Protein AF-A0A8C5L5F5-F1 (afdb_monomer_lite)

Radius of gyration: 27.74 Å; chains: 1; bounding box: 56×31×78 Å

Foldseek 3Di:
DDDDPVVVVVCVVVVNDDDDDPPPPPPPPPPPVPPPQWPPVVQVVVPADPQKTWGADPVPRQTKIARPPVQWIFSDGPPDPPTDIDHPPVVVVVVVVVPD

InterPro domains:
  IPR001202 WW domain [PF00397] (48-75)
  IPR001202 WW domain [PS50020] (46-80)
  IPR001202 WW domain [SM00456] (47-80)
  IPR036020 WW domain superfamily [SSF51045] (45-82)

Secondary structure (DSSP, 8-state):
-PPPHHHHHHHHTTT-----------------TT--SB-HHHHHHTTPPTTEEEEE-TTT--EEEEETTTTEEESS-TTSTT---EE-HHHHHHHHHTT-

Structure (mmCIF, N/CA/C/O backbone):
data_AF-A0A8C5L5F5-F1
#
_entry.id   AF-A0A8C5L5F5-F1
#
loop_
_atom_site.group_PDB
_atom_site.id
_atom_site.type_symbol
_atom_site.label_atom_id
_atom_site.label_alt_id
_atom_site.label_comp_id
_atom_site.label_asym_id
_atom_site.label_entity_id
_atom_site.label_seq_id
_atom_site.pdbx_PDB_ins_code
_atom_site.Cartn_x
_atom_site.Cartn_y
_atom_site.Cartn_z
_atom_site.occupancy
_atom_site.B_iso_or_equiv
_atom_site.auth_seq_id
_atom_site.auth_comp_id
_atom_site.auth_asym_id
_atom_site.auth_atom_id
_atom_site.pdbx_PDB_model_num
ATOM 1 N N . MET A 1 1 ? -41.555 -6.442 58.075 1.00 63.88 1 MET A N 1
ATOM 2 C CA . MET A 1 1 ? -41.488 -7.812 57.516 1.00 63.88 1 MET A CA 1
ATOM 3 C C . MET A 1 1 ? -41.147 -7.689 56.038 1.00 63.88 1 MET A C 1
ATOM 5 O O . MET A 1 1 ? -41.823 -6.899 55.386 1.00 63.88 1 MET A O 1
ATOM 9 N N . PRO A 1 2 ? -40.096 -8.352 55.522 1.00 78.31 2 PRO A N 1
ATOM 10 C CA . PRO A 1 2 ? -39.758 -8.274 54.102 1.00 78.31 2 PRO A CA 1
ATOM 11 C C . PRO A 1 2 ? -40.857 -8.928 53.254 1.00 78.31 2 PRO A C 1
ATOM 13 O O . PRO A 1 2 ? -41.470 -9.911 53.672 1.00 78.31 2 PRO A O 1
ATOM 16 N N . LEU A 1 3 ? -41.130 -8.357 52.079 1.00 79.12 3 LEU A N 1
ATOM 17 C CA . LEU A 1 3 ? -42.098 -8.922 51.141 1.00 79.12 3 LEU A CA 1
ATOM 18 C C . LEU A 1 3 ? -41.526 -10.203 50.504 1.00 79.12 3 LEU A C 1
ATOM 20 O O . LEU A 1 3 ? -40.337 -10.240 50.193 1.00 79.12 3 LEU A O 1
ATOM 24 N N . PRO A 1 4 ? -42.351 -11.236 50.259 1.00 83.75 4 PRO A N 1
ATOM 25 C CA . PRO A 1 4 ? -41.951 -12.395 49.466 1.00 83.75 4 PRO A CA 1
ATOM 26 C C . PRO A 1 4 ? -41.450 -11.991 48.071 1.00 83.75 4 PRO A C 1
ATOM 28 O O . PRO A 1 4 ? -42.072 -11.156 47.411 1.00 83.75 4 PRO A O 1
ATOM 31 N N . VAL A 1 5 ? -40.383 -12.637 47.590 1.00 76.75 5 VAL A N 1
ATOM 32 C CA . VAL A 1 5 ? -39.708 -12.313 46.314 1.00 76.75 5 VAL A CA 1
ATOM 33 C C . VAL A 1 5 ? -40.670 -12.254 45.119 1.00 76.75 5 VAL A C 1
ATOM 35 O O . VAL A 1 5 ? -40.624 -11.327 44.316 1.00 76.75 5 VAL A O 1
ATOM 38 N N . ALA A 1 6 ? -41.636 -13.176 45.058 1.00 79.62 6 ALA A N 1
ATOM 39 C CA . ALA A 1 6 ? -42.634 -13.216 43.991 1.00 79.62 6 ALA A CA 1
ATOM 40 C C . ALA A 1 6 ? -43.552 -11.978 43.980 1.00 79.62 6 ALA A C 1
ATOM 42 O O . ALA A 1 6 ? -43.990 -11.528 42.918 1.00 79.62 6 ALA A O 1
ATOM 43 N N . LEU A 1 7 ? -43.839 -11.405 45.156 1.00 81.75 7 LEU A N 1
ATOM 44 C CA . LEU A 1 7 ? -44.599 -10.162 45.270 1.00 81.75 7 LEU A CA 1
ATOM 45 C C . LEU A 1 7 ? -43.736 -8.952 44.906 1.00 81.75 7 LEU A C 1
ATOM 47 O O . LEU A 1 7 ? -44.241 -8.068 44.219 1.00 81.75 7 LEU A O 1
ATOM 51 N N . GLN A 1 8 ? -42.448 -8.933 45.267 1.00 83.00 8 GLN A N 1
ATOM 52 C CA . GLN A 1 8 ? -41.522 -7.876 44.839 1.00 83.00 8 GLN A CA 1
ATOM 53 C C . GLN A 1 8 ? -41.440 -7.769 43.314 1.00 83.00 8 GLN A C 1
ATOM 55 O O . GLN A 1 8 ? -41.663 -6.689 42.774 1.00 83.00 8 GLN A O 1
ATOM 60 N N . THR A 1 9 ? -41.242 -8.878 42.596 1.00 79.62 9 THR A N 1
ATOM 61 C CA . THR A 1 9 ? -41.175 -8.866 41.121 1.00 79.62 9 THR A CA 1
ATOM 62 C C . THR A 1 9 ? -42.471 -8.353 40.495 1.00 79.62 9 THR A C 1
ATOM 64 O O . THR A 1 9 ? -42.463 -7.561 39.553 1.00 79.62 9 THR A O 1
ATOM 67 N N . ARG A 1 10 ? -43.619 -8.781 41.031 1.00 84.00 10 ARG A N 1
ATOM 68 C CA . ARG A 1 10 ? -44.941 -8.437 40.491 1.00 84.00 10 ARG A CA 1
ATOM 69 C C . ARG A 1 10 ? -45.337 -6.986 40.781 1.00 84.00 10 ARG A C 1
ATOM 71 O O . ARG A 1 10 ? -46.023 -6.379 39.960 1.00 84.00 10 ARG A O 1
ATOM 78 N N . LEU A 1 11 ? -44.900 -6.431 41.913 1.00 84.69 11 LEU A N 1
ATOM 79 C CA . LEU A 1 11 ? -45.061 -5.016 42.261 1.00 84.69 11 LEU A CA 1
ATOM 80 C C . LEU A 1 11 ? -44.095 -4.124 41.467 1.00 84.69 11 LEU A C 1
ATOM 82 O O . LEU A 1 11 ? -44.523 -3.076 40.986 1.00 84.69 11 LEU A O 1
ATOM 86 N N . ALA A 1 12 ? -42.846 -4.555 41.260 1.00 81.94 12 ALA A N 1
ATOM 87 C CA . ALA A 1 12 ? -41.869 -3.867 40.411 1.00 81.94 12 ALA A CA 1
ATOM 88 C C . ALA A 1 12 ? -42.344 -3.792 38.951 1.00 81.94 12 ALA A C 1
ATOM 90 O O . ALA A 1 12 ? -42.408 -2.709 38.379 1.00 81.94 12 ALA A O 1
ATOM 91 N N . LYS A 1 13 ? -42.833 -4.906 38.383 1.00 81.12 13 LYS A N 1
ATOM 92 C CA . LYS A 1 13 ? -43.411 -4.951 37.023 1.00 81.12 13 LYS A CA 1
ATOM 93 C C . LYS A 1 13 ? -44.631 -4.038 36.836 1.00 81.12 13 LYS A C 1
ATOM 95 O O . LYS A 1 13 ? -44.957 -3.665 35.716 1.00 81.12 13 LYS A O 1
ATOM 100 N N . ARG A 1 14 ? -45.332 -3.698 37.922 1.00 83.81 14 ARG A N 1
ATOM 101 C CA . ARG A 1 14 ? -46.474 -2.767 37.919 1.00 83.81 14 ARG A CA 1
ATOM 102 C C . ARG A 1 14 ? -46.094 -1.337 38.319 1.00 83.81 14 ARG A C 1
ATOM 104 O O . ARG A 1 14 ? -46.989 -0.515 38.475 1.00 83.81 14 ARG A O 1
ATOM 111 N N . GLY A 1 15 ? -44.803 -1.046 38.500 1.00 76.25 15 GLY A N 1
ATOM 112 C CA . GLY A 1 15 ? -44.300 0.279 38.875 1.00 76.25 15 GLY A CA 1
ATOM 113 C C . GLY A 1 15 ? -44.662 0.718 40.299 1.00 76.25 15 GLY A C 1
ATOM 114 O O . GLY A 1 15 ? -44.624 1.906 40.602 1.00 76.25 15 GLY A O 1
ATOM 115 N N . ILE A 1 16 ? -45.050 -0.218 41.174 1.00 81.38 16 ILE A N 1
ATOM 116 C CA . ILE A 1 16 ? -45.504 0.074 42.547 1.00 81.38 16 ILE A CA 1
ATOM 117 C C . ILE A 1 16 ? -44.316 0.168 43.513 1.00 81.38 16 ILE A C 1
ATOM 119 O O . ILE A 1 16 ? -44.354 0.936 44.472 1.00 81.38 16 ILE A O 1
ATOM 123 N N . LEU A 1 17 ? -43.247 -0.591 43.261 1.00 71.62 17 LEU A N 1
ATOM 124 C CA . LEU A 1 17 ? -41.998 -0.464 44.006 1.00 71.62 17 LEU A CA 1
ATOM 125 C C . LEU A 1 17 ? -41.122 0.596 43.336 1.00 71.62 17 LEU A C 1
ATOM 127 O O . LEU A 1 17 ? -40.485 0.332 42.322 1.00 71.62 17 LEU A O 1
ATOM 131 N N . LYS A 1 18 ? -41.112 1.803 43.908 1.00 63.03 18 LYS A N 1
ATOM 132 C CA . LYS A 1 18 ? -40.076 2.803 43.639 1.00 63.03 18 LYS A CA 1
ATOM 133 C C . LYS A 1 18 ? -38.818 2.371 44.400 1.00 63.03 18 LYS A C 1
ATOM 135 O O . LYS A 1 18 ? -38.924 2.076 45.587 1.00 63.03 18 LYS A O 1
ATOM 140 N N . HIS A 1 19 ? -37.669 2.368 43.727 1.00 57.59 19 HIS A N 1
ATOM 141 C CA . HIS A 1 19 ? -36.331 2.062 44.263 1.00 57.59 19 HIS A CA 1
ATOM 142 C C . HIS A 1 19 ? -35.976 0.571 44.386 1.00 57.59 19 HIS A C 1
ATOM 144 O O . HIS A 1 19 ? -35.877 0.008 45.472 1.00 57.59 19 HIS A O 1
ATOM 150 N N . LEU A 1 20 ? -35.708 -0.050 43.244 1.00 52.38 20 LEU A N 1
ATOM 151 C CA . LEU A 1 20 ? -34.448 -0.767 43.065 1.00 52.38 20 LEU A CA 1
ATOM 152 C C . LEU A 1 20 ? -34.159 -0.662 41.572 1.00 52.38 20 LEU A C 1
ATOM 154 O O . LEU A 1 20 ? -34.706 -1.424 40.779 1.00 52.38 20 LEU A O 1
ATOM 158 N N . GLU A 1 21 ? -33.451 0.398 41.193 1.00 47.53 21 GLU A N 1
ATOM 159 C CA . GLU A 1 21 ? -32.870 0.504 39.860 1.00 47.53 21 GLU A CA 1
ATOM 160 C C . GLU A 1 21 ? -32.043 -0.771 39.658 1.00 47.53 21 GLU A C 1
ATOM 162 O O . GLU A 1 21 ? -31.120 -1.011 40.442 1.00 47.53 21 GLU A O 1
ATOM 167 N N . PRO A 1 22 ? -32.373 -1.653 38.697 1.00 48.16 22 PRO A N 1
ATOM 168 C CA . PRO A 1 22 ? -31.295 -2.406 38.100 1.00 48.16 22 PRO A CA 1
ATOM 169 C C . PRO A 1 22 ? -30.378 -1.332 37.517 1.00 48.16 22 PRO A C 1
ATOM 171 O O . PRO A 1 22 ? -30.803 -0.561 36.653 1.00 48.16 22 PRO A O 1
ATOM 174 N N . GLU A 1 23 ? -29.174 -1.222 38.082 1.00 49.66 23 GLU A N 1
ATOM 175 C CA . GLU A 1 23 ? -28.036 -0.604 37.405 1.00 49.66 23 GLU A CA 1
ATOM 176 C C . GLU A 1 23 ? -28.154 -0.967 35.922 1.00 49.66 23 GLU A C 1
ATOM 178 O O . GLU A 1 23 ? -28.454 -2.138 35.640 1.00 49.66 23 GLU A O 1
ATOM 183 N N . PRO A 1 24 ? -28.042 0.008 35.002 1.00 51.09 24 PRO A N 1
ATOM 184 C CA . PRO A 1 24 ? -28.148 -0.283 33.586 1.00 51.09 24 PRO A CA 1
ATOM 185 C C . PRO A 1 24 ? -27.236 -1.473 33.329 1.00 51.09 24 PRO A C 1
ATOM 187 O O . PRO A 1 24 ? -26.056 -1.441 33.670 1.00 51.09 24 PRO A O 1
ATOM 190 N N . GLU A 1 25 ? -27.816 -2.556 32.822 1.00 49.66 25 GLU A N 1
ATOM 191 C CA . GLU A 1 25 ? -27.060 -3.518 32.050 1.00 49.66 25 GLU A CA 1
ATOM 192 C C . GLU A 1 25 ? -26.239 -2.666 31.084 1.00 49.66 25 GLU A C 1
ATOM 194 O O . GLU A 1 25 ? -26.793 -2.029 30.190 1.00 49.66 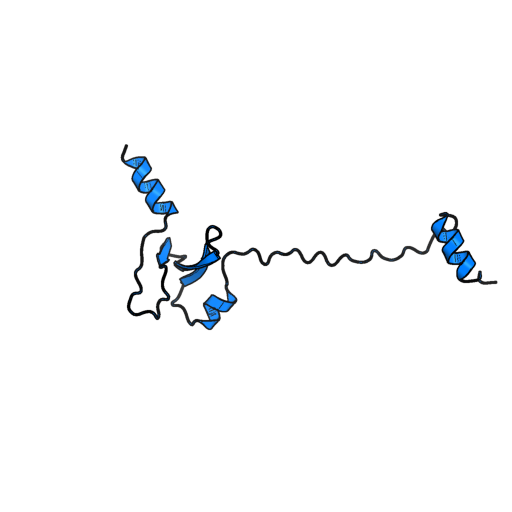25 GLU A O 1
ATOM 199 N N . GLU A 1 26 ? -24.948 -2.494 31.388 1.00 50.56 26 GLU A N 1
ATOM 200 C CA . GLU A 1 26 ? -23.995 -1.912 30.467 1.00 50.56 26 GLU A CA 1
ATOM 201 C C . GLU A 1 26 ? -24.083 -2.834 29.260 1.00 50.56 26 GLU A C 1
ATOM 203 O O . GLU A 1 26 ? -23.505 -3.922 29.239 1.00 50.56 26 GLU A O 1
ATOM 208 N N . GLU A 1 27 ? -24.911 -2.459 28.286 1.00 51.50 27 GLU A N 1
ATOM 209 C CA . GLU A 1 27 ? -24.760 -2.955 26.942 1.00 51.50 27 GLU A CA 1
ATOM 210 C C . GLU A 1 27 ? -23.307 -2.635 26.624 1.00 51.50 27 GLU A C 1
ATOM 212 O O . GLU A 1 27 ? -22.916 -1.474 26.482 1.00 51.50 27 GLU A O 1
ATOM 217 N N . ILE A 1 28 ? -22.478 -3.680 26.629 1.00 56.59 28 ILE A N 1
ATOM 218 C CA . ILE A 1 28 ? -21.144 -3.650 26.062 1.00 56.59 28 ILE A CA 1
ATOM 219 C C . ILE A 1 28 ? -21.410 -3.468 24.573 1.00 56.59 28 ILE A C 1
ATOM 221 O O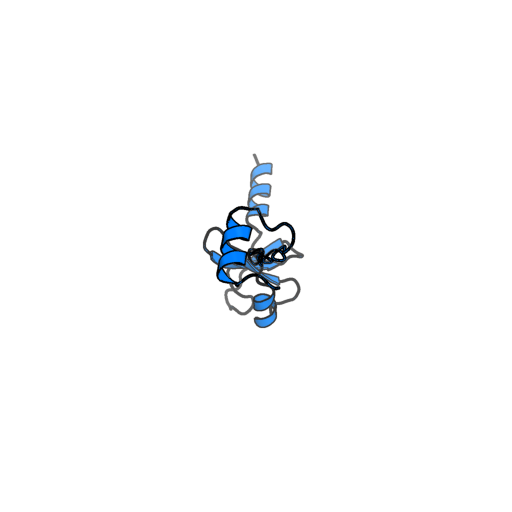 . ILE A 1 28 ? -21.468 -4.420 23.796 1.00 56.59 28 ILE A O 1
ATOM 225 N N . ILE A 1 29 ? -21.660 -2.216 24.204 1.00 43.75 29 ILE A N 1
ATOM 226 C CA . ILE A 1 29 ? -21.552 -1.689 22.864 1.00 43.75 29 ILE A CA 1
ATOM 227 C C . ILE A 1 29 ? -20.049 -1.745 22.626 1.00 43.75 29 ILE A C 1
ATOM 229 O O . ILE A 1 29 ? -19.340 -0.751 22.766 1.00 43.75 29 ILE A O 1
ATOM 233 N N . ALA A 1 30 ? -19.529 -2.946 22.372 1.00 53.09 30 ALA A N 1
ATOM 234 C CA . ALA A 1 30 ? -18.333 -3.058 21.576 1.00 53.09 30 ALA A CA 1
ATOM 235 C C . ALA A 1 30 ? -18.739 -2.432 20.244 1.00 53.09 30 ALA A C 1
ATOM 237 O O . ALA A 1 30 ? -19.344 -3.068 19.387 1.00 53.09 30 ALA A O 1
ATOM 238 N N . GLU A 1 31 ? -18.567 -1.113 20.185 1.00 49.12 31 GLU A N 1
ATOM 239 C CA . GLU A 1 31 ? -18.213 -0.384 18.996 1.00 49.12 31 GLU A CA 1
ATOM 240 C C . GLU A 1 31 ? -17.327 -1.332 18.194 1.00 49.12 31 GLU A C 1
ATOM 242 O O . GLU A 1 31 ? -16.182 -1.578 18.565 1.00 49.12 31 GLU A O 1
ATOM 247 N N . ASP A 1 32 ? -17.912 -1.943 17.166 1.00 59.25 32 ASP A N 1
ATOM 248 C CA . ASP A 1 32 ? -17.261 -2.813 16.187 1.00 59.25 32 ASP A CA 1
ATOM 249 C C . ASP A 1 32 ? -16.341 -1.936 15.316 1.00 59.25 32 ASP A C 1
ATOM 251 O O . ASP A 1 32 ? -16.438 -1.876 14.097 1.00 59.25 32 ASP A O 1
ATOM 255 N N . TYR A 1 33 ? -15.485 -1.148 15.971 1.00 56.16 33 TYR A N 1
ATOM 256 C CA . TYR A 1 33 ? -14.465 -0.280 15.395 1.00 56.16 33 TYR A CA 1
ATOM 257 C C . TYR A 1 33 ? -13.210 -1.102 15.066 1.00 56.16 33 TYR A C 1
ATOM 259 O O . TYR A 1 33 ? -12.090 -0.619 15.195 1.00 56.16 33 TYR A O 1
ATOM 267 N N . ASP A 1 34 ? -13.406 -2.340 14.611 1.00 59.03 34 ASP A N 1
ATOM 268 C CA . ASP A 1 34 ? -12.403 -3.115 13.874 1.00 59.03 34 ASP A CA 1
ATOM 269 C C . ASP A 1 34 ? -12.548 -2.903 12.351 1.00 59.03 34 ASP A C 1
ATOM 271 O O . ASP A 1 34 ? -11.892 -3.564 11.553 1.00 59.03 34 ASP A O 1
ATOM 275 N N . ASP A 1 35 ? -13.366 -1.935 11.925 1.00 60.81 35 ASP A N 1
ATOM 276 C CA . ASP A 1 35 ? -13.518 -1.509 10.526 1.00 60.81 35 ASP A CA 1
ATOM 277 C C . ASP A 1 35 ? -12.388 -0.553 10.071 1.00 60.81 35 ASP A C 1
ATOM 279 O O . ASP A 1 35 ? -12.557 0.265 9.160 1.00 60.81 35 ASP A O 1
ATOM 283 N N . ASP A 1 36 ? -11.216 -0.610 10.712 1.00 64.06 36 ASP A N 1
ATOM 284 C CA . ASP A 1 36 ? -10.035 0.086 10.212 1.00 64.06 36 ASP A CA 1
ATOM 285 C C . ASP A 1 36 ? -9.479 -0.745 9.039 1.00 64.06 36 ASP A C 1
ATOM 287 O O . ASP A 1 36 ? -9.038 -1.880 9.231 1.00 64.06 36 ASP A O 1
ATOM 291 N N . PRO A 1 37 ? -9.472 -0.232 7.792 1.00 66.00 37 PRO A N 1
ATOM 292 C CA . PRO A 1 37 ? -9.033 -1.008 6.628 1.00 66.00 37 PRO A CA 1
ATOM 293 C C . PRO A 1 37 ? -7.545 -1.393 6.693 1.00 66.00 37 PRO A C 1
ATOM 295 O O . PRO A 1 37 ? -7.058 -2.136 5.837 1.00 66.00 37 PRO A O 1
ATOM 298 N N . VAL A 1 38 ? -6.810 -0.850 7.667 1.00 71.50 38 VAL A N 1
ATOM 299 C CA . VAL A 1 38 ? -5.383 -1.057 7.886 1.00 71.50 38 VAL A CA 1
ATOM 300 C C . VAL A 1 38 ? -5.176 -2.092 8.988 1.00 71.50 38 VAL A C 1
ATOM 302 O O . VAL A 1 38 ? -5.383 -1.822 10.168 1.00 71.50 38 VAL A O 1
ATOM 305 N N . ASP A 1 39 ? -4.671 -3.263 8.609 1.00 73.69 39 ASP A N 1
ATOM 306 C CA . ASP A 1 39 ? -4.318 -4.314 9.560 1.00 73.69 39 ASP A CA 1
ATOM 307 C C . ASP A 1 39 ? -2.908 -4.053 10.116 1.00 73.69 39 ASP A C 1
ATOM 309 O O . ASP A 1 39 ? -1.883 -4.498 9.575 1.00 73.69 39 ASP A O 1
ATOM 313 N N . TYR A 1 40 ? -2.843 -3.248 11.181 1.00 70.00 40 TYR A N 1
ATOM 314 C CA . TYR A 1 40 ? -1.590 -2.871 11.843 1.00 70.00 40 TYR A CA 1
ATOM 315 C C . TYR A 1 40 ? -0.868 -4.072 12.474 1.00 70.00 40 TYR A C 1
ATOM 317 O O . TYR A 1 40 ? 0.367 -4.108 12.478 1.00 70.00 40 TYR A O 1
ATOM 325 N N . GLU A 1 41 ? -1.606 -5.072 12.960 1.00 70.81 41 GLU A N 1
ATOM 326 C CA . GLU A 1 41 ? -1.031 -6.282 13.555 1.00 70.81 41 GLU A CA 1
ATOM 327 C C . GLU A 1 41 ? -0.398 -7.173 12.478 1.00 70.81 41 GLU A C 1
ATOM 329 O O . GLU A 1 41 ? 0.779 -7.532 12.593 1.00 70.81 41 GLU A O 1
ATOM 334 N N . ALA A 1 42 ? -1.095 -7.448 11.370 1.00 69.25 42 ALA A N 1
ATOM 335 C CA . ALA A 1 42 ? -0.513 -8.207 10.260 1.00 69.25 42 ALA A CA 1
ATOM 336 C C . ALA A 1 42 ? 0.666 -7.473 9.610 1.00 69.25 42 ALA A C 1
ATOM 338 O O . ALA A 1 42 ? 1.665 -8.102 9.258 1.00 69.25 42 ALA A O 1
ATOM 339 N N . THR A 1 43 ? 0.595 -6.143 9.502 1.00 75.44 43 THR A N 1
ATOM 340 C CA . THR A 1 43 ? 1.707 -5.300 9.031 1.00 75.44 43 THR A CA 1
ATOM 341 C C . THR A 1 43 ? 2.968 -5.512 9.871 1.00 75.44 43 THR A C 1
ATOM 343 O O . THR A 1 43 ? 4.067 -5.661 9.328 1.00 75.44 43 THR A O 1
ATOM 346 N N . ARG A 1 44 ? 2.821 -5.557 11.201 1.00 72.94 44 ARG A N 1
ATOM 347 C CA . ARG A 1 44 ? 3.935 -5.750 12.137 1.00 72.94 44 ARG A CA 1
ATOM 348 C C . ARG A 1 44 ? 4.501 -7.168 12.080 1.00 72.94 44 ARG A C 1
ATOM 350 O O . ARG A 1 44 ? 5.716 -7.333 12.167 1.00 72.94 44 ARG A O 1
ATOM 357 N N . LEU A 1 45 ? 3.640 -8.173 11.936 1.00 75.56 45 LEU A N 1
ATOM 358 C CA . LEU A 1 45 ? 4.036 -9.583 11.889 1.00 75.56 45 LEU A CA 1
ATOM 359 C C . LEU A 1 45 ? 4.739 -9.966 10.582 1.00 75.56 45 LEU A C 1
ATOM 361 O O . LEU A 1 45 ? 5.651 -10.791 10.609 1.00 75.56 45 LEU A O 1
ATOM 365 N N . GLU A 1 46 ? 4.365 -9.364 9.450 1.00 81.31 46 GLU A N 1
ATOM 366 C CA . GLU A 1 46 ? 4.979 -9.667 8.148 1.00 81.31 46 GLU A CA 1
ATOM 367 C C . GLU A 1 46 ? 6.366 -9.041 7.954 1.00 81.31 46 GLU A C 1
ATOM 369 O O . GLU A 1 46 ? 7.025 -9.337 6.960 1.00 81.31 46 GLU A O 1
ATOM 374 N N . GLY A 1 47 ? 6.841 -8.205 8.884 1.00 85.25 47 GLY A N 1
ATOM 375 C CA . GLY A 1 47 ? 8.167 -7.591 8.786 1.00 85.25 47 GLY A CA 1
ATOM 376 C C . GLY A 1 47 ? 8.293 -6.653 7.585 1.00 85.25 47 GLY A C 1
ATOM 377 O O . GLY A 1 47 ? 9.324 -6.635 6.913 1.00 85.25 47 GLY A O 1
ATOM 378 N N . LEU A 1 48 ? 7.228 -5.904 7.281 1.00 86.56 48 LEU A N 1
ATOM 379 C CA . LEU A 1 48 ? 7.215 -4.982 6.150 1.00 86.56 48 LEU A CA 1
ATOM 380 C C . LEU A 1 48 ? 8.267 -3.869 6.313 1.00 86.56 48 LEU A C 1
ATOM 382 O O . LEU A 1 48 ? 8.622 -3.503 7.439 1.00 86.56 48 LEU A O 1
ATOM 386 N N . PRO A 1 49 ? 8.778 -3.305 5.200 1.00 88.12 49 PRO A N 1
ATOM 387 C CA . PRO A 1 49 ? 9.693 -2.174 5.261 1.00 88.12 49 PRO A CA 1
ATOM 388 C C . PRO A 1 49 ? 9.055 -0.966 5.970 1.00 88.12 49 PRO A C 1
ATOM 390 O O . PRO A 1 49 ? 7.827 -0.868 6.039 1.00 88.12 49 PRO A O 1
ATOM 393 N N . PRO A 1 50 ? 9.861 -0.001 6.450 1.00 87.69 50 PRO A N 1
ATOM 394 C CA . PRO A 1 50 ? 9.343 1.194 7.103 1.00 87.69 50 PRO A CA 1
ATOM 395 C C . PRO A 1 50 ? 8.279 1.894 6.257 1.00 87.69 50 PRO A C 1
ATOM 397 O O . PRO A 1 50 ? 8.426 2.029 5.039 1.00 87.69 50 PRO A O 1
ATOM 400 N N . SER A 1 51 ? 7.217 2.338 6.924 1.00 90.69 51 SER A N 1
ATOM 401 C CA . SER A 1 51 ? 6.140 3.126 6.320 1.00 90.69 51 SER A CA 1
ATOM 402 C C . SER A 1 51 ? 5.295 2.372 5.284 1.00 90.69 51 SER A C 1
ATOM 404 O O . SER A 1 51 ? 4.487 3.004 4.605 1.00 90.69 51 SER A O 1
ATOM 406 N N . TRP A 1 52 ? 5.437 1.042 5.179 1.00 92.06 52 TRP A N 1
ATOM 407 C CA . TRP A 1 52 ? 4.543 0.159 4.426 1.00 92.06 52 TRP A CA 1
ATOM 408 C C . TRP A 1 52 ? 3.531 -0.525 5.342 1.00 92.06 52 TRP A C 1
ATOM 410 O O . TRP A 1 52 ? 3.896 -1.089 6.369 1.00 92.06 52 TRP A O 1
ATOM 420 N N . TYR A 1 53 ? 2.274 -0.527 4.915 1.00 91.62 53 TYR A N 1
ATOM 421 C CA . TYR A 1 53 ? 1.148 -1.105 5.638 1.00 91.62 53 TYR A CA 1
ATOM 422 C C . TYR A 1 53 ? 0.376 -2.061 4.740 1.00 91.62 53 TYR A C 1
ATOM 424 O O . TYR A 1 53 ? 0.230 -1.810 3.542 1.00 91.62 53 TYR A O 1
ATOM 432 N N . LYS A 1 54 ? -0.131 -3.144 5.324 1.00 91.88 54 LYS A N 1
ATOM 433 C CA . LYS A 1 54 ? -1.081 -4.055 4.691 1.00 91.88 54 LYS A CA 1
ATOM 434 C C . LYS A 1 54 ? -2.491 -3.516 4.914 1.00 91.88 54 LYS A C 1
ATOM 436 O O . LYS A 1 54 ? -2.911 -3.298 6.046 1.00 91.88 54 LYS A O 1
ATOM 441 N N . VAL A 1 55 ? -3.194 -3.275 3.820 1.00 90.81 55 VAL A N 1
ATOM 442 C CA . VAL A 1 55 ? -4.520 -2.657 3.793 1.00 90.81 55 VAL A CA 1
ATOM 443 C C . VAL A 1 55 ? -5.446 -3.555 2.988 1.00 90.81 55 VAL A C 1
ATOM 445 O O . VAL A 1 55 ? -5.025 -4.105 1.973 1.00 90.81 55 VAL A O 1
ATOM 448 N N . PHE A 1 56 ? -6.694 -3.717 3.405 1.00 89.69 56 PHE A N 1
ATOM 449 C CA . PHE A 1 56 ? -7.682 -4.483 2.647 1.00 89.69 56 PHE A CA 1
ATOM 450 C C . PHE A 1 56 ? -8.523 -3.550 1.777 1.00 89.69 56 PHE A C 1
ATOM 452 O O . PHE A 1 56 ? -9.072 -2.563 2.262 1.00 89.69 56 PHE A O 1
ATOM 459 N N . ASP A 1 57 ? -8.612 -3.837 0.475 1.00 85.44 57 ASP A N 1
ATOM 460 C CA . ASP A 1 57 ? -9.487 -3.079 -0.424 1.00 85.44 57 ASP A CA 1
ATOM 461 C C . ASP A 1 57 ? -10.954 -3.431 -0.127 1.00 85.44 57 ASP A C 1
ATOM 463 O O . ASP A 1 57 ? -11.342 -4.581 -0.351 1.00 85.44 57 ASP A O 1
ATOM 467 N N . PRO A 1 58 ? -11.805 -2.476 0.299 1.00 85.19 58 PRO A N 1
ATOM 468 C CA . PRO A 1 58 ? -13.216 -2.743 0.593 1.00 85.19 58 PRO A CA 1
ATOM 469 C C . PRO A 1 58 ? -13.999 -3.286 -0.607 1.00 85.19 58 PRO A C 1
ATOM 471 O O . PRO A 1 58 ? -15.022 -3.945 -0.447 1.00 85.19 58 PRO A O 1
ATOM 474 N N . SER A 1 59 ? -13.530 -3.007 -1.825 1.00 85.00 59 SER A N 1
ATOM 475 C CA . SER A 1 59 ? -14.206 -3.398 -3.064 1.00 85.00 59 SER A CA 1
ATOM 476 C C . SER A 1 59 ? -14.143 -4.905 -3.312 1.00 85.00 59 SER A C 1
ATOM 478 O O . SER A 1 59 ? -15.058 -5.473 -3.906 1.00 85.00 59 SER A O 1
ATOM 480 N N . CYS A 1 60 ? -13.047 -5.550 -2.900 1.00 86.50 60 CYS A N 1
ATOM 481 C CA . CYS A 1 60 ? -12.777 -6.958 -3.201 1.00 86.50 60 CYS A CA 1
ATOM 482 C C . CYS A 1 60 ? -12.334 -7.796 -1.992 1.00 86.50 60 CYS A C 1
ATOM 484 O O . CYS A 1 60 ? -12.239 -9.016 -2.111 1.00 86.50 60 CYS A O 1
ATOM 486 N N . GLY A 1 61 ? -12.064 -7.171 -0.846 1.00 86.38 61 GLY A N 1
ATOM 487 C CA . GLY A 1 61 ? -11.561 -7.815 0.367 1.00 86.38 61 GLY A CA 1
ATOM 488 C C . GLY A 1 61 ? -10.131 -8.348 0.248 1.00 86.38 61 GLY A C 1
ATOM 489 O O . GLY A 1 61 ? -9.696 -9.106 1.111 1.00 86.38 61 GLY A O 1
ATOM 490 N N . LEU A 1 62 ? -9.396 -8.009 -0.818 1.00 89.31 62 LEU A N 1
ATOM 491 C CA . LEU A 1 62 ? -8.022 -8.474 -1.015 1.00 89.31 62 LEU A CA 1
ATOM 492 C C . LEU A 1 62 ? -7.017 -7.516 -0.364 1.00 89.31 62 LEU A C 1
ATOM 494 O O . LEU A 1 62 ? -7.207 -6.296 -0.423 1.00 89.31 62 LEU A O 1
ATOM 498 N N . PRO A 1 63 ? -5.929 -8.046 0.224 1.00 92.00 63 PRO A N 1
ATOM 499 C CA . PRO A 1 63 ? -4.879 -7.213 0.773 1.00 92.00 63 PRO A CA 1
ATOM 500 C C . PRO A 1 63 ? -4.061 -6.560 -0.344 1.00 92.00 63 PRO A C 1
ATOM 502 O O . PRO A 1 63 ? -3.710 -7.189 -1.343 1.00 92.00 63 PRO A O 1
ATOM 505 N N . TYR A 1 64 ? -3.695 -5.309 -0.121 1.00 92.69 64 TYR A N 1
ATOM 506 C CA . TYR A 1 64 ? -2.688 -4.574 -0.862 1.00 92.69 64 TYR A CA 1
ATOM 507 C C . TYR A 1 64 ? -1.740 -3.886 0.121 1.00 92.69 64 TYR A C 1
ATOM 509 O O . TYR A 1 64 ? -2.020 -3.740 1.309 1.00 92.69 64 TYR A O 1
ATOM 517 N N . TYR A 1 65 ? -0.585 -3.476 -0.374 1.00 93.31 65 TYR A N 1
ATOM 518 C CA . TYR A 1 65 ? 0.469 -2.857 0.410 1.00 93.31 65 TYR A CA 1
ATOM 519 C C . TYR A 1 65 ? 0.548 -1.381 0.041 1.00 93.31 65 TYR A C 1
ATOM 521 O O . TYR A 1 65 ? 0.666 -1.041 -1.136 1.00 93.31 65 TYR A O 1
ATOM 529 N N . TRP A 1 66 ? 0.477 -0.499 1.031 1.00 93.69 66 TRP A N 1
ATOM 530 C CA . TRP A 1 66 ? 0.493 0.950 0.849 1.00 93.69 66 TRP A CA 1
ATOM 531 C C . TRP A 1 66 ? 1.641 1.580 1.620 1.00 93.69 66 TRP A C 1
ATOM 533 O O . TRP A 1 66 ? 1.834 1.302 2.801 1.00 93.69 66 TRP A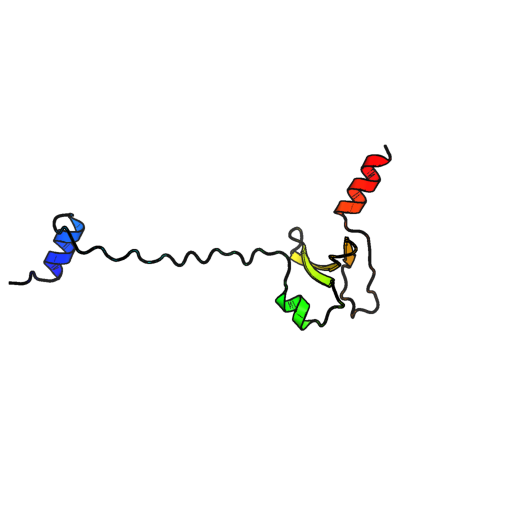 O 1
ATOM 543 N N . ASN A 1 67 ? 2.390 2.451 0.951 1.00 93.75 67 ASN A N 1
ATOM 544 C CA . ASN A 1 67 ? 3.404 3.275 1.578 1.00 93.75 67 ASN A CA 1
ATOM 545 C C . ASN A 1 67 ? 2.823 4.647 1.946 1.00 93.75 67 ASN A C 1
ATOM 547 O O . ASN A 1 67 ? 2.520 5.445 1.057 1.00 93.75 67 ASN A O 1
ATOM 551 N N . VAL A 1 68 ? 2.716 4.940 3.244 1.00 91.56 68 VAL A N 1
ATOM 552 C CA . VAL A 1 68 ? 2.063 6.165 3.745 1.00 91.56 68 VAL A CA 1
ATOM 553 C C . VAL A 1 68 ? 2.844 7.447 3.429 1.00 91.56 68 VAL A C 1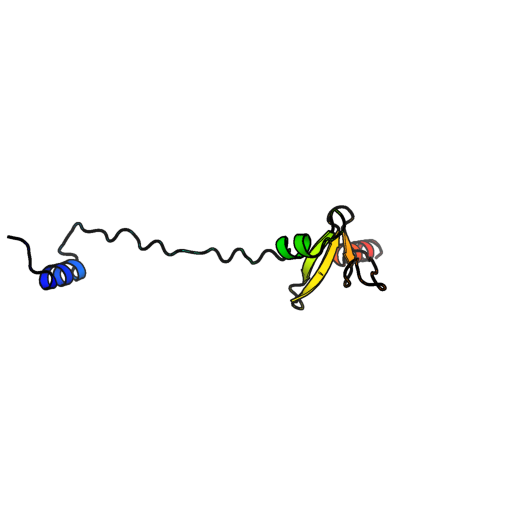
ATOM 555 O O . VAL A 1 68 ? 2.251 8.510 3.280 1.00 91.56 68 VAL A O 1
ATOM 558 N N . GLU A 1 69 ? 4.170 7.368 3.290 1.00 92.88 69 GLU A N 1
ATOM 559 C CA . GLU A 1 69 ? 5.017 8.543 3.035 1.00 92.88 69 GLU A CA 1
ATOM 560 C C . GLU A 1 69 ? 4.977 8.987 1.572 1.00 92.88 69 GLU A C 1
ATOM 562 O O . GLU A 1 69 ? 4.942 10.178 1.265 1.00 92.88 69 GLU A O 1
ATOM 567 N N . THR A 1 70 ? 5.008 8.024 0.653 1.00 92.94 70 THR A N 1
ATOM 568 C CA . THR A 1 70 ? 5.115 8.277 -0.794 1.00 92.94 70 THR A CA 1
ATOM 569 C C . THR A 1 70 ? 3.781 8.157 -1.528 1.00 92.94 70 THR A C 1
ATOM 571 O O . THR A 1 70 ? 3.675 8.559 -2.693 1.00 92.94 70 THR A O 1
ATOM 574 N N . ASP A 1 71 ? 2.762 7.629 -0.849 1.00 91.69 71 ASP A N 1
ATOM 575 C CA . ASP A 1 71 ? 1.439 7.307 -1.386 1.00 91.69 71 ASP A CA 1
ATOM 576 C C . ASP A 1 71 ? 1.489 6.322 -2.573 1.00 91.69 71 ASP A C 1
ATOM 578 O O . ASP A 1 71 ? 0.709 6.374 -3.533 1.00 91.69 71 ASP A O 1
ATOM 582 N N . LEU A 1 72 ? 2.478 5.429 -2.526 1.00 94.25 72 LEU A N 1
ATOM 583 C CA . LEU A 1 72 ? 2.665 4.348 -3.483 1.00 94.25 72 LEU A CA 1
ATOM 584 C C . LEU A 1 72 ? 1.975 3.072 -2.998 1.00 94.25 72 LEU A C 1
ATOM 586 O O . LEU A 1 72 ? 1.858 2.839 -1.798 1.00 94.25 72 LEU A O 1
ATOM 590 N N . VAL A 1 73 ? 1.529 2.234 -3.932 1.00 95.00 73 VAL A N 1
ATOM 591 C CA . VAL A 1 73 ? 0.800 0.992 -3.636 1.00 95.00 73 VAL A CA 1
ATOM 592 C C . VAL A 1 73 ? 1.368 -0.197 -4.411 1.00 95.00 73 VAL A C 1
ATOM 594 O O . VAL A 1 73 ? 1.899 -0.034 -5.510 1.00 95.00 73 VAL A O 1
ATOM 597 N N . SER A 1 74 ? 1.232 -1.400 -3.864 1.00 94.81 74 SER A N 1
ATOM 598 C CA . SER A 1 74 ? 1.582 -2.674 -4.502 1.00 94.81 74 SER A CA 1
ATOM 599 C C . SER A 1 74 ? 0.533 -3.729 -4.167 1.00 94.81 74 SER A C 1
ATOM 601 O O . SER A 1 74 ? 0.051 -3.790 -3.042 1.00 94.81 74 SER A O 1
ATOM 603 N N . TRP A 1 75 ? 0.202 -4.592 -5.124 1.00 93.81 75 TRP A N 1
ATOM 604 C CA . TRP A 1 75 ? -0.689 -5.737 -4.893 1.00 93.81 75 TRP A CA 1
ATOM 605 C C . TRP A 1 75 ? 0.027 -6.943 -4.279 1.00 93.81 75 TRP A C 1
ATOM 607 O O . TRP A 1 75 ? -0.617 -7.846 -3.759 1.00 93.81 75 TRP A O 1
ATOM 617 N N . LEU A 1 76 ? 1.357 -6.969 -4.354 1.00 93.44 76 LEU A N 1
ATOM 618 C CA . LEU A 1 76 ? 2.185 -8.057 -3.846 1.00 93.44 76 LEU A CA 1
ATOM 619 C C . LEU A 1 76 ? 2.989 -7.593 -2.634 1.00 93.44 76 LEU A C 1
ATOM 621 O O . LEU A 1 76 ? 3.283 -6.402 -2.497 1.00 93.44 76 LEU A O 1
ATOM 625 N N . SER A 1 77 ? 3.349 -8.546 -1.772 1.00 90.06 77 SER A N 1
ATOM 626 C CA . SER A 1 77 ? 4.196 -8.298 -0.604 1.00 90.06 77 SER A CA 1
ATOM 627 C C . SER A 1 77 ? 5.590 -7.843 -1.041 1.00 90.06 77 SER A C 1
ATOM 629 O O . SER A 1 77 ? 6.097 -8.364 -2.034 1.00 90.06 77 SER A O 1
ATOM 631 N N . PRO A 1 78 ? 6.263 -6.950 -0.295 1.00 88.38 78 PRO A N 1
ATOM 632 C CA . PRO A 1 78 ? 7.677 -6.621 -0.501 1.00 88.38 78 PR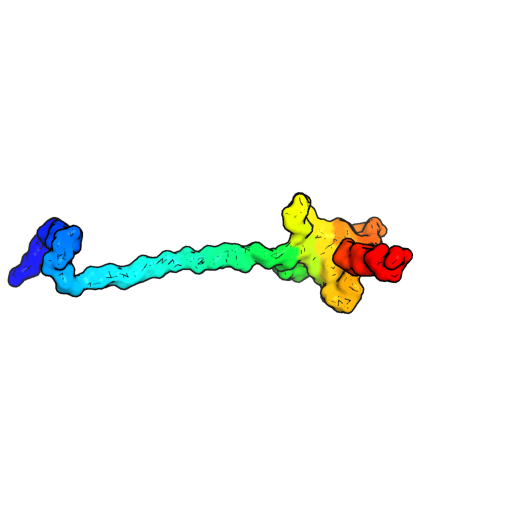O A CA 1
ATOM 633 C C . PRO A 1 78 ? 8.628 -7.830 -0.497 1.00 88.38 78 PRO A C 1
ATOM 635 O O . PRO A 1 78 ? 9.753 -7.723 -0.977 1.00 88.38 78 PRO A O 1
ATOM 638 N N . HIS A 1 79 ? 8.187 -8.974 0.035 1.00 87.00 79 HIS A N 1
ATOM 639 C CA . HIS A 1 79 ? 8.931 -10.235 0.022 1.00 87.00 79 HIS A CA 1
ATOM 640 C C . HIS A 1 79 ? 8.726 -11.068 -1.255 1.00 87.00 79 HIS A C 1
ATOM 642 O O . HIS A 1 79 ? 9.427 -12.061 -1.454 1.00 87.00 79 HIS A O 1
ATOM 648 N N . ASP A 1 80 ? 7.774 -10.698 -2.114 1.00 90.31 80 ASP A N 1
ATOM 649 C CA . ASP A 1 80 ? 7.511 -11.392 -3.373 1.00 90.31 80 ASP A CA 1
ATOM 650 C C . ASP A 1 80 ? 8.512 -10.946 -4.457 1.00 90.31 80 ASP A C 1
ATOM 652 O O . ASP A 1 80 ? 8.748 -9.746 -4.622 1.00 90.31 80 ASP A O 1
ATOM 656 N N . PRO A 1 81 ? 9.089 -11.869 -5.249 1.00 92.50 81 PRO A N 1
ATOM 657 C CA . PRO A 1 81 ? 10.006 -11.516 -6.335 1.00 92.50 81 PRO A CA 1
ATOM 658 C C . PRO A 1 81 ? 9.377 -10.632 -7.424 1.00 92.50 81 PRO A C 1
ATOM 660 O O . PRO A 1 81 ? 10.105 -9.950 -8.144 1.00 92.50 81 PRO A O 1
ATOM 663 N N . ASN A 1 82 ? 8.050 -10.625 -7.557 1.00 92.31 82 ASN A N 1
ATOM 664 C CA . ASN A 1 82 ? 7.315 -9.803 -8.517 1.00 92.31 82 ASN A CA 1
ATOM 665 C C . ASN A 1 82 ? 6.744 -8.528 -7.887 1.00 92.31 82 ASN A C 1
ATOM 667 O O . ASN A 1 82 ? 5.847 -7.916 -8.464 1.00 92.31 82 ASN A O 1
ATOM 671 N N . PHE A 1 83 ? 7.229 -8.119 -6.712 1.00 91.69 83 PHE A N 1
ATOM 672 C CA . PHE A 1 83 ? 6.822 -6.880 -6.059 1.00 91.69 83 PHE A CA 1
ATOM 673 C C . PHE A 1 83 ? 6.974 -5.670 -6.996 1.00 91.69 83 PHE A C 1
ATOM 675 O O . PHE A 1 83 ? 8.084 -5.259 -7.339 1.00 91.69 83 PHE A O 1
ATOM 682 N N . VAL A 1 84 ? 5.844 -5.084 -7.406 1.00 93.56 84 VAL A N 1
ATOM 683 C CA . VAL A 1 84 ? 5.805 -3.906 -8.280 1.00 93.56 84 VAL A CA 1
ATOM 684 C C . VAL A 1 84 ? 5.021 -2.795 -7.607 1.00 93.56 84 VAL A C 1
ATOM 686 O O . VAL A 1 84 ? 3.843 -2.929 -7.280 1.00 93.56 84 VAL A O 1
ATOM 689 N N . VAL A 1 85 ? 5.689 -1.655 -7.475 1.00 94.12 85 VAL A N 1
ATOM 690 C CA . VAL A 1 85 ? 5.133 -0.453 -6.871 1.00 94.12 85 VAL A CA 1
ATOM 691 C C . VAL A 1 85 ? 4.542 0.453 -7.948 1.00 94.12 85 VAL A C 1
ATOM 693 O O . VAL A 1 85 ? 5.191 0.765 -8.946 1.00 94.12 85 VAL A O 1
ATOM 696 N N . THR A 1 86 ? 3.312 0.907 -7.738 1.00 94.25 86 THR A N 1
ATOM 697 C CA . THR A 1 86 ? 2.578 1.796 -8.645 1.00 94.25 86 THR A CA 1
ATOM 698 C C . THR A 1 86 ? 1.994 2.995 -7.894 1.00 94.25 86 THR A C 1
ATOM 700 O O . THR A 1 86 ? 2.000 3.054 -6.663 1.00 94.25 86 THR A O 1
ATOM 703 N N . LYS A 1 87 ? 1.517 4.005 -8.631 1.00 92.69 87 LYS A N 1
ATOM 704 C CA . LYS A 1 87 ? 0.815 5.150 -8.031 1.00 92.69 87 LYS A CA 1
ATOM 705 C C . LYS A 1 87 ? -0.563 4.708 -7.540 1.00 92.69 87 LYS A C 1
ATOM 707 O O . LYS A 1 87 ? -1.253 3.982 -8.251 1.00 92.69 87 LYS A O 1
ATOM 712 N N . SER A 1 88 ? -0.992 5.220 -6.386 1.00 89.81 88 SER A N 1
ATOM 713 C CA . SER A 1 88 ? -2.355 5.016 -5.888 1.00 89.81 88 SER A CA 1
ATOM 714 C C . SER A 1 88 ? -3.408 5.400 -6.937 1.00 89.81 88 SER A C 1
ATOM 716 O O . SER A 1 88 ? -3.290 6.432 -7.610 1.00 89.81 88 SER A O 1
ATOM 718 N N . ALA A 1 89 ? -4.472 4.599 -7.053 1.00 85.62 89 ALA A N 1
ATOM 719 C CA . ALA A 1 89 ? -5.573 4.840 -7.989 1.00 85.62 89 ALA A CA 1
ATOM 720 C C . ALA A 1 89 ? -6.212 6.228 -7.798 1.00 85.62 89 ALA A C 1
ATOM 722 O O . ALA A 1 89 ? -6.617 6.873 -8.767 1.00 85.62 89 ALA A O 1
ATOM 723 N N . LYS A 1 90 ? -6.240 6.730 -6.553 1.00 83.06 90 LYS A N 1
ATOM 724 C CA . LYS A 1 90 ? -6.701 8.090 -6.237 1.00 83.06 90 LYS A CA 1
ATOM 725 C C . LYS A 1 90 ? -5.876 9.137 -6.992 1.00 83.06 90 LYS A C 1
ATOM 727 O O . LYS A 1 90 ? -6.446 10.010 -7.633 1.00 83.06 90 LYS A O 1
ATOM 732 N N . LYS A 1 91 ? -4.550 8.996 -6.989 1.00 82.06 91 LYS A N 1
ATOM 733 C CA . LYS A 1 91 ? -3.615 9.930 -7.628 1.00 82.06 91 LYS A CA 1
ATOM 734 C C . LYS A 1 91 ? -3.652 9.859 -9.155 1.00 82.06 91 LYS A C 1
ATOM 736 O O . LYS A 1 91 ? -3.542 10.893 -9.806 1.00 82.06 91 LYS A O 1
ATOM 741 N N . LEU A 1 92 ? -3.846 8.664 -9.720 1.00 79.94 92 LEU A N 1
ATOM 742 C CA . LEU A 1 92 ? -4.004 8.478 -11.169 1.00 79.94 92 LEU A CA 1
ATOM 743 C C . LEU A 1 92 ? -5.261 9.169 -11.712 1.00 79.94 92 LEU A C 1
ATOM 745 O O . LEU A 1 92 ? -5.222 9.765 -12.786 1.00 79.94 92 LEU A O 1
ATOM 749 N N . ARG A 1 93 ? -6.369 9.134 -10.962 1.00 78.75 93 ARG A N 1
ATOM 750 C CA . ARG A 1 93 ? -7.607 9.817 -11.361 1.00 78.75 93 ARG A CA 1
ATOM 751 C C . ARG A 1 93 ? -7.418 11.331 -11.450 1.00 78.75 93 ARG A C 1
ATOM 753 O O . ARG A 1 93 ? -7.891 11.935 -12.403 1.00 78.75 93 ARG A O 1
ATOM 760 N N . ASN A 1 94 ? -6.718 11.927 -10.487 1.00 77.44 94 ASN A N 1
ATOM 761 C CA . ASN A 1 94 ? -6.450 13.363 -10.486 1.00 77.44 94 ASN A CA 1
ATOM 762 C C . ASN A 1 94 ? -5.578 13.788 -11.676 1.00 77.44 94 ASN A C 1
ATOM 764 O O . ASN A 1 94 ? -5.949 14.715 -12.380 1.00 77.44 94 ASN A O 1
ATOM 768 N N . SER A 1 95 ? -4.493 13.064 -11.977 1.00 74.50 95 SER A N 1
ATOM 769 C CA . SER A 1 95 ? -3.630 13.419 -13.116 1.00 74.50 95 SER A CA 1
ATOM 770 C C . SER A 1 95 ? -4.324 13.349 -14.476 1.00 74.50 95 SER A C 1
ATOM 772 O O . SER A 1 95 ? -3.920 14.050 -15.395 1.00 74.50 95 SER A O 1
ATOM 774 N N . ASN A 1 96 ? -5.342 12.498 -14.617 1.00 68.00 96 ASN A N 1
ATOM 775 C CA . ASN A 1 96 ? -6.098 12.384 -15.862 1.00 68.00 96 ASN A CA 1
ATOM 776 C C . ASN A 1 96 ? -7.187 13.457 -15.997 1.00 68.00 96 ASN A C 1
ATOM 778 O O . ASN A 1 96 ? -7.623 13.713 -17.111 1.00 68.00 96 ASN A O 1
ATOM 782 N N . ALA A 1 97 ? -7.635 14.061 -14.892 1.00 65.94 97 ALA A N 1
ATOM 783 C CA . ALA A 1 97 ? -8.665 15.099 -14.904 1.00 65.94 97 ALA A CA 1
ATOM 784 C C . ALA A 1 97 ? -8.113 16.490 -15.265 1.00 65.94 97 ALA A C 1
ATOM 786 O O . ALA A 1 97 ? -8.858 17.313 -15.776 1.00 65.94 97 ALA A O 1
ATOM 787 N N . ASP A 1 98 ? -6.820 16.739 -15.032 1.00 60.09 98 ASP A N 1
ATOM 788 C CA . ASP A 1 98 ? -6.158 18.017 -15.346 1.00 60.09 98 ASP A CA 1
ATOM 789 C C . ASP A 1 98 ? -5.630 18.097 -16.798 1.00 60.09 98 ASP A C 1
ATOM 791 O O . ASP A 1 98 ? -4.994 19.080 -17.177 1.00 60.09 98 ASP A O 1
ATOM 795 N N . ALA A 1 99 ? -5.830 17.043 -17.597 1.00 59.91 99 ALA A N 1
ATOM 796 C CA . ALA A 1 99 ? -5.301 16.916 -18.958 1.00 59.91 99 ALA A CA 1
ATOM 797 C C . ALA A 1 99 ? -6.360 17.091 -20.069 1.00 59.91 99 ALA A C 1
ATOM 799 O O . ALA A 1 99 ? -6.020 16.872 -21.234 1.00 59.91 99 ALA A O 1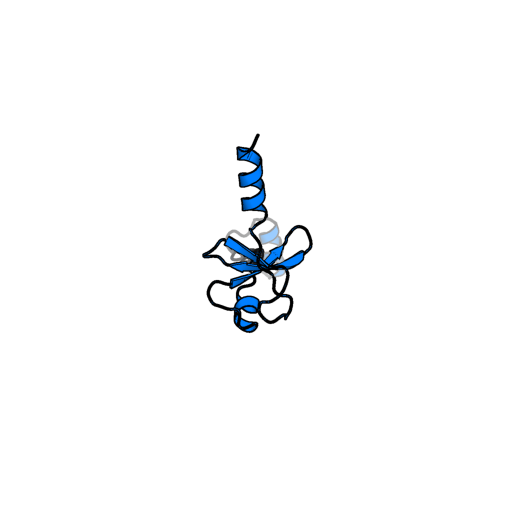
ATOM 800 N N . ASP A 1 100 ? -7.596 17.470 -19.721 1.00 47.06 100 ASP A N 1
ATOM 801 C CA . ASP A 1 100 ? -8.716 17.723 -20.649 1.00 47.06 100 ASP A CA 1
ATOM 802 C C . ASP A 1 100 ? -9.146 19.201 -20.629 1.00 47.06 100 ASP A C 1
ATOM 804 O O . ASP A 1 100 ? -9.312 19.758 -19.516 1.00 47.06 100 ASP A O 1
#

Organism: Jaculus jaculus (NCBI:txid51337)

Sequence (100 aa):
MPLPVALQTRLAKRGILKHLEPEPEEEIIAEDYDDDPVDYEATRLEGLPPSWYKVFDPSCGLPYYWNVETDLVSWLSPHDPNFVVTKSAKKLRNSNADAD

pLDDT: mean 77.77, std 14.77, range [43.75, 95.0]